Protein AF-A0A183V935-F1 (afdb_monomer)

Sequence (84 aa):
MVLQNKCNMKHLSAILYCASQNRDNRKCCSDLDLNAPQLQVGSRCLRMCDPSGIAIEKLTKEDATCLFNWNVIMYCHHSGIREM

Solvent-accessible surface area (backbone atoms only — not comparable to full-atom values): 4997 Å² total; per-residue (Å²): 132,83,67,85,81,68,86,72,59,64,62,54,32,58,49,41,38,63,49,29,69,74,39,80,25,40,65,57,35,52,79,67,50,46,44,36,71,91,71,77,53,48,62,56,43,40,47,65,28,20,29,64,87,66,62,55,72,64,73,53,76,78,52,52,66,43,55,82,46,43,68,56,50,51,52,43,20,46,81,67,62,71,85,128

Secondary structure (DSSP, 8-state):
--------SHHHHHHHHHHHTT---HHHHHHTTTT-GGGSSGGGGGGGG-HHHHT--S--HHHHGGGGGHHHHHHHHHTT----

Mean predicted aligned error: 6.36 Å

pLDDT: mean 83.26, std 13.27, range [41.09, 95.38]

Structure (mmCIF, N/CA/C/O backbone):
data_AF-A0A183V935-F1
#
_entry.id   AF-A0A183V935-F1
#
loop_
_atom_site.group_PDB
_atom_site.id
_atom_site.type_symbol
_atom_site.label_atom_id
_atom_site.label_alt_id
_atom_site.label_comp_id
_atom_site.label_asym_id
_atom_site.label_entity_id
_atom_site.label_seq_id
_atom_site.pdbx_PDB_ins_code
_atom_site.Cartn_x
_atom_site.Cartn_y
_atom_site.Cartn_z
_atom_site.occupancy
_atom_site.B_iso_or_equiv
_atom_site.auth_seq_id
_atom_site.auth_comp_id
_atom_site.auth_asym_id
_atom_site.auth_atom_id
_atom_site.pdbx_PDB_model_num
ATOM 1 N N . MET A 1 1 ? -5.587 -1.241 37.069 1.00 41.09 1 MET A N 1
ATOM 2 C CA . MET A 1 1 ? -6.279 -0.425 36.050 1.00 41.09 1 MET A CA 1
ATOM 3 C C . MET A 1 1 ? -5.594 -0.696 34.722 1.00 41.09 1 MET A C 1
ATOM 5 O O . MET A 1 1 ? -4.489 -0.217 34.517 1.00 41.09 1 MET A O 1
ATOM 9 N N . VAL A 1 2 ? -6.172 -1.545 33.870 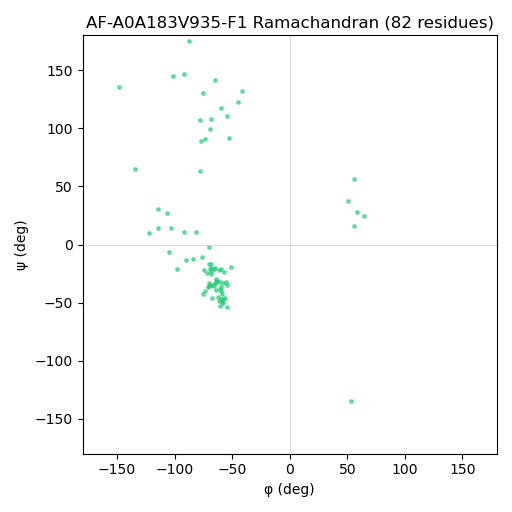1.00 52.53 2 VAL A N 1
ATOM 10 C CA . VAL A 1 2 ? -5.698 -1.656 32.484 1.00 52.53 2 VAL A CA 1
ATOM 11 C C . VAL A 1 2 ? -6.095 -0.332 31.840 1.00 52.53 2 VAL A C 1
ATOM 13 O O . VAL A 1 2 ? -7.270 -0.120 31.545 1.00 52.53 2 VAL A O 1
ATOM 16 N N . LEU A 1 3 ? -5.143 0.606 31.734 1.00 53.88 3 LEU A N 1
ATOM 17 C CA . LEU A 1 3 ? -5.240 1.723 30.789 1.00 53.88 3 LEU A CA 1
ATOM 18 C C . LEU A 1 3 ? -5.788 1.131 29.500 1.00 53.88 3 LEU A C 1
ATOM 20 O O . LEU A 1 3 ? -5.333 0.058 29.117 1.00 53.88 3 LEU A O 1
ATOM 24 N N . GLN A 1 4 ? -6.798 1.750 28.894 1.00 55.88 4 GLN A N 1
ATOM 25 C CA . GLN A 1 4 ? -7.382 1.251 27.655 1.00 55.88 4 GLN A CA 1
ATOM 26 C C . GLN A 1 4 ? -6.277 1.037 26.611 1.00 55.88 4 GLN A C 1
ATOM 28 O O . GLN A 1 4 ? -5.935 1.955 25.871 1.00 55.88 4 GLN A O 1
ATOM 33 N N . ASN A 1 5 ? -5.714 -0.172 26.560 1.00 58.00 5 ASN A N 1
ATOM 34 C CA . ASN A 1 5 ? -4.640 -0.570 25.665 1.00 58.00 5 ASN A CA 1
ATOM 35 C C . ASN A 1 5 ? -5.278 -0.823 24.302 1.00 58.00 5 ASN A C 1
ATOM 37 O O . ASN A 1 5 ? -5.330 -1.942 23.803 1.00 58.00 5 ASN A O 1
ATOM 41 N N . LYS A 1 6 ? -5.851 0.228 23.715 1.00 60.44 6 LYS A N 1
ATOM 42 C CA . LYS A 1 6 ? -6.237 0.219 22.315 1.00 60.44 6 LYS A CA 1
ATOM 43 C C . LYS A 1 6 ? -4.929 0.199 21.536 1.00 60.44 6 LYS A C 1
ATOM 45 O O . LYS A 1 6 ? -4.211 1.198 21.526 1.00 60.44 6 LYS A O 1
ATOM 50 N N . CYS A 1 7 ? -4.610 -0.935 20.914 1.00 65.25 7 CYS A N 1
ATOM 51 C CA . CYS A 1 7 ? -3.547 -1.007 19.918 1.00 65.25 7 CYS A CA 1
ATOM 52 C C . CYS A 1 7 ? -3.845 0.053 18.854 1.00 65.25 7 CYS A C 1
ATOM 54 O O . CYS A 1 7 ? -4.848 -0.029 18.145 1.00 65.25 7 CYS A O 1
ATOM 56 N N . ASN A 1 8 ? -3.029 1.105 18.810 1.00 70.25 8 ASN A N 1
ATOM 57 C CA . ASN A 1 8 ? -3.187 2.162 17.827 1.00 70.25 8 ASN A CA 1
ATOM 58 C C . ASN A 1 8 ? -2.329 1.833 16.598 1.00 70.25 8 ASN A C 1
ATOM 60 O O . ASN A 1 8 ? -1.248 1.262 16.710 1.00 70.25 8 ASN A O 1
ATOM 64 N N . MET A 1 9 ? -2.810 2.229 15.423 1.00 76.38 9 MET A N 1
ATOM 65 C CA . MET A 1 9 ? -2.124 2.013 14.144 1.00 76.38 9 MET A CA 1
ATOM 66 C C . MET A 1 9 ? -1.225 3.202 13.757 1.00 76.38 9 MET A C 1
ATOM 68 O O . MET A 1 9 ? -0.767 3.290 12.622 1.00 76.38 9 MET A O 1
ATOM 72 N 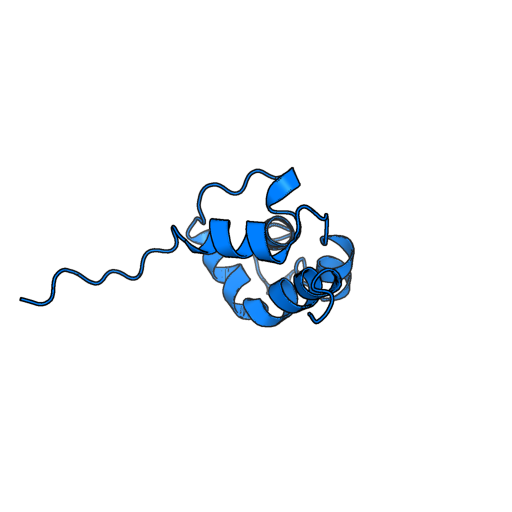N . LYS A 1 10 ? -0.983 4.150 14.677 1.00 76.06 10 LYS A N 1
ATOM 73 C CA . LYS A 1 10 ? -0.245 5.399 14.410 1.00 76.06 10 LYS A CA 1
ATOM 74 C C . LYS A 1 10 ? 1.208 5.129 14.022 1.00 76.06 10 LYS A C 1
ATOM 76 O O . LYS A 1 10 ? 1.772 5.879 13.242 1.00 76.06 10 LYS A O 1
ATOM 81 N N . HIS A 1 11 ? 1.808 4.075 14.567 1.00 83.25 11 HIS A N 1
ATOM 82 C CA . HIS A 1 11 ? 3.207 3.737 14.299 1.00 83.25 11 HIS A CA 1
ATOM 83 C C . HIS A 1 11 ?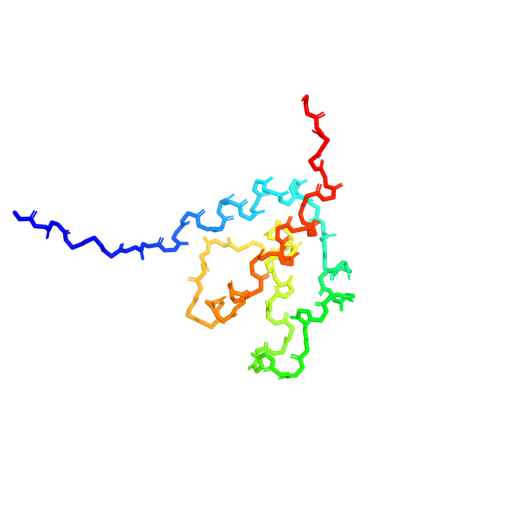 3.403 2.931 13.011 1.00 83.25 11 HIS A C 1
ATOM 85 O O . HIS A 1 11 ? 4.530 2.801 12.544 1.00 83.25 11 HIS A O 1
ATOM 91 N N . LEU A 1 12 ? 2.327 2.411 12.415 1.00 86.62 12 LEU A N 1
ATOM 92 C CA . LEU A 1 12 ? 2.438 1.551 11.242 1.00 86.62 12 LEU A CA 1
ATOM 93 C C . LEU A 1 12 ? 2.884 2.326 9.996 1.00 86.62 12 LEU A C 1
ATOM 95 O O . LEU A 1 12 ? 3.671 1.807 9.212 1.00 86.62 12 LEU A O 1
ATOM 99 N N . SER A 1 13 ? 2.445 3.582 9.846 1.00 85.75 13 SER A N 1
ATOM 100 C CA . SER A 1 13 ? 2.934 4.465 8.781 1.00 85.75 13 SER A CA 1
ATOM 101 C C . SER A 1 13 ? 4.442 4.674 8.890 1.00 85.75 13 SER A C 1
ATOM 103 O O . SER A 1 13 ? 5.150 4.479 7.910 1.00 85.75 13 SER A O 1
ATOM 105 N N . ALA A 1 14 ? 4.955 4.974 10.087 1.00 87.81 14 ALA A N 1
ATOM 106 C CA . ALA A 1 14 ? 6.392 5.128 10.315 1.00 87.81 14 ALA A CA 1
ATOM 107 C C . ALA A 1 14 ? 7.188 3.853 9.973 1.00 87.81 14 ALA A C 1
ATOM 109 O O . ALA A 1 14 ? 8.248 3.945 9.359 1.00 87.81 14 ALA A O 1
ATOM 110 N N . ILE A 1 15 ? 6.665 2.667 10.312 1.00 88.06 15 ILE A N 1
ATOM 111 C CA . ILE A 1 15 ? 7.290 1.386 9.942 1.00 88.06 15 ILE A CA 1
ATOM 112 C C . ILE A 1 15 ? 7.363 1.236 8.418 1.00 88.06 15 ILE A C 1
ATOM 114 O O . ILE A 1 15 ? 8.435 0.933 7.900 1.00 88.06 15 ILE A O 1
ATOM 118 N N . LEU A 1 16 ? 6.258 1.485 7.706 1.00 89.38 16 LEU A N 1
ATOM 119 C CA . LEU A 1 16 ? 6.209 1.427 6.239 1.00 89.38 16 LEU A CA 1
ATOM 120 C C . LEU A 1 16 ? 7.216 2.393 5.605 1.00 89.38 16 LEU A C 1
ATOM 122 O O . LEU A 1 16 ? 7.988 1.999 4.734 1.00 89.38 16 LEU A O 1
ATOM 126 N N . TYR A 1 17 ? 7.258 3.638 6.084 1.00 88.38 17 TYR A N 1
ATOM 127 C CA . TYR A 1 17 ? 8.225 4.641 5.639 1.00 88.38 17 TYR A CA 1
ATOM 128 C C . TYR A 1 17 ? 9.665 4.145 5.765 1.00 88.38 17 TYR A C 1
ATOM 130 O O . TYR A 1 17 ? 10.394 4.123 4.772 1.00 88.38 17 TYR A O 1
ATOM 138 N N . CYS A 1 18 ? 10.059 3.692 6.957 1.00 87.00 18 CYS A N 1
ATOM 139 C CA . CYS A 1 18 ? 11.409 3.194 7.204 1.00 87.00 18 CYS A CA 1
ATOM 140 C C . CYS A 1 18 ? 11.734 1.960 6.353 1.00 87.00 18 CYS A C 1
ATOM 142 O O . CYS A 1 18 ? 12.799 1.901 5.742 1.00 87.00 18 CYS A O 1
ATOM 144 N N . ALA A 1 19 ? 10.814 0.996 6.280 1.00 89.44 19 ALA A N 1
ATOM 145 C CA . ALA A 1 19 ? 11.010 -0.236 5.525 1.00 89.44 19 ALA A CA 1
ATOM 146 C C . ALA A 1 19 ? 11.149 0.030 4.019 1.00 89.44 19 ALA A C 1
ATOM 148 O O . ALA A 1 19 ? 11.996 -0.576 3.370 1.00 89.44 19 ALA A O 1
ATOM 149 N N . SER A 1 20 ? 10.364 0.964 3.471 1.00 89.50 20 SER A N 1
ATOM 150 C CA . SER A 1 20 ? 10.381 1.301 2.042 1.00 89.50 20 SER A CA 1
ATOM 151 C C . SER A 1 20 ? 11.690 1.928 1.562 1.00 89.50 20 SER A C 1
ATOM 153 O O . SER A 1 20 ? 11.947 1.943 0.359 1.00 89.50 20 SER A O 1
ATOM 155 N N . GLN A 1 21 ? 12.488 2.492 2.478 1.00 87.81 21 GLN A N 1
ATOM 156 C CA . GLN A 1 21 ? 13.685 3.281 2.172 1.00 87.81 21 GLN A CA 1
ATOM 157 C C . GLN A 1 21 ? 13.440 4.389 1.137 1.00 87.81 21 GLN A C 1
ATOM 159 O O . GLN A 1 21 ? 14.292 4.657 0.289 1.00 87.81 21 GLN A O 1
ATOM 164 N N . ASN A 1 22 ? 12.265 5.024 1.196 1.00 87.12 22 ASN A N 1
ATOM 165 C CA . ASN A 1 22 ? 11.824 6.047 0.245 1.00 87.12 22 ASN A CA 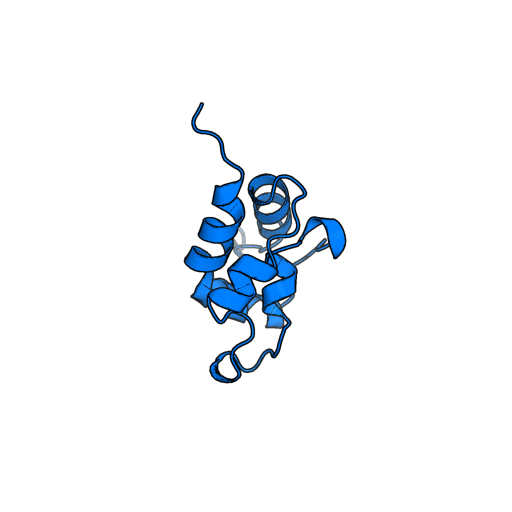1
ATOM 166 C C . ASN A 1 22 ? 11.780 5.575 -1.218 1.00 87.12 22 ASN A C 1
ATOM 168 O O . ASN A 1 22 ? 11.957 6.380 -2.132 1.00 87.12 22 ASN A O 1
ATOM 172 N N . ARG A 1 23 ? 11.561 4.277 -1.450 1.00 89.00 23 ARG A N 1
ATOM 173 C CA . ARG A 1 23 ? 11.410 3.704 -2.791 1.00 89.00 23 ARG A CA 1
ATOM 174 C C . ARG A 1 23 ? 9.947 3.448 -3.123 1.00 89.00 23 ARG A C 1
ATOM 176 O O . ARG A 1 23 ? 9.176 3.009 -2.271 1.00 89.00 23 ARG A O 1
ATOM 183 N N . ASP A 1 24 ? 9.614 3.632 -4.397 1.00 92.19 24 ASP A N 1
ATOM 184 C CA . ASP A 1 24 ? 8.346 3.182 -4.965 1.00 92.19 24 ASP A CA 1
ATOM 185 C C . ASP A 1 24 ? 8.407 1.669 -5.225 1.00 92.19 24 ASP A C 1
ATOM 187 O O . ASP A 1 24 ? 9.074 1.208 -6.154 1.00 92.19 24 ASP A O 1
ATOM 191 N N . ASN A 1 25 ? 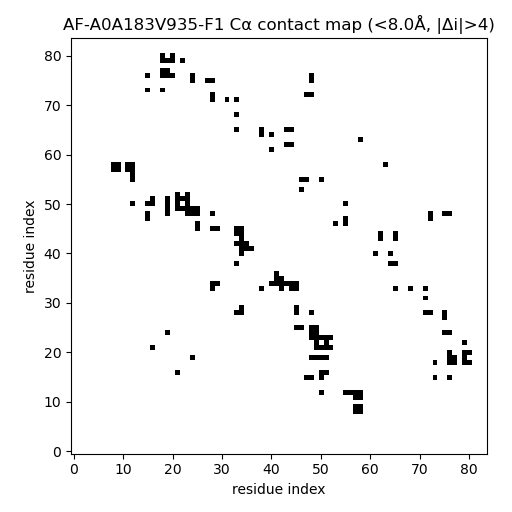7.707 0.888 -4.399 1.00 92.88 25 ASN A N 1
ATOM 192 C CA . ASN A 1 25 ? 7.634 -0.570 -4.525 1.00 92.88 25 ASN A CA 1
ATOM 193 C C . ASN A 1 25 ? 6.305 -1.042 -5.140 1.00 92.88 25 ASN A C 1
ATOM 195 O O . ASN A 1 25 ? 5.982 -2.232 -5.080 1.00 92.88 25 ASN A O 1
ATOM 199 N N . ARG A 1 26 ? 5.508 -0.144 -5.741 1.00 94.12 26 ARG A N 1
ATOM 200 C CA . ARG A 1 26 ? 4.171 -0.479 -6.265 1.00 94.12 26 ARG A CA 1
ATOM 201 C C . ARG A 1 26 ? 4.202 -1.540 -7.353 1.00 94.12 26 ARG A C 1
ATOM 203 O O . ARG A 1 26 ? 3.272 -2.335 -7.415 1.00 94.12 26 ARG A O 1
ATOM 210 N N . LYS A 1 27 ? 5.260 -1.587 -8.170 1.00 94.12 27 LYS A N 1
ATOM 211 C CA . LYS A 1 27 ? 5.424 -2.630 -9.194 1.00 94.12 27 LYS A CA 1
ATOM 212 C C . LYS A 1 27 ? 5.483 -4.024 -8.562 1.00 94.12 27 LYS A C 1
ATOM 214 O O . LYS A 1 27 ? 4.655 -4.855 -8.899 1.00 94.12 27 LYS A O 1
ATOM 219 N N . CYS A 1 28 ? 6.363 -4.229 -7.577 1.00 94.50 28 CYS A N 1
ATOM 220 C CA . CYS A 1 28 ? 6.453 -5.491 -6.830 1.00 94.50 28 CYS A CA 1
ATOM 221 C C . CYS A 1 28 ? 5.110 -5.872 -6.192 1.00 94.50 28 CYS A C 1
ATOM 223 O O . CYS A 1 28 ? 4.650 -6.999 -6.324 1.00 94.50 28 CYS A O 1
ATOM 225 N N . CYS A 1 29 ? 4.440 -4.913 -5.552 1.00 95.06 29 CYS A N 1
ATOM 226 C CA . CYS A 1 29 ? 3.153 -5.174 -4.916 1.00 95.06 29 CYS A CA 1
ATOM 227 C C . CYS A 1 29 ? 2.027 -5.494 -5.905 1.00 95.06 29 CYS A C 1
ATOM 229 O O . CYS A 1 29 ? 1.155 -6.296 -5.585 1.00 95.06 29 CYS A O 1
ATOM 231 N N . SER A 1 30 ? 2.024 -4.869 -7.085 1.00 95.25 30 SER A N 1
ATOM 232 C CA . SER A 1 30 ? 1.064 -5.185 -8.144 1.00 95.25 30 SER A CA 1
ATOM 233 C C . SER A 1 30 ? 1.345 -6.546 -8.772 1.00 95.25 30 SER A C 1
ATOM 235 O O . SER A 1 30 ? 0.396 -7.242 -9.105 1.00 95.25 30 SER A O 1
ATOM 237 N N . ASP A 1 31 ? 2.616 -6.929 -8.919 1.00 95.38 31 ASP A N 1
ATOM 238 C CA . ASP A 1 31 ? 3.014 -8.245 -9.434 1.00 95.38 31 ASP A CA 1
ATOM 239 C C . ASP A 1 31 ? 2.662 -9.376 -8.439 1.00 95.38 31 ASP A C 1
ATOM 241 O O . ASP A 1 31 ? 2.541 -10.534 -8.830 1.00 95.38 31 ASP A O 1
ATOM 245 N N . LEU A 1 32 ? 2.463 -9.035 -7.158 1.00 94.88 32 LEU A N 1
ATOM 246 C CA . LEU A 1 32 ? 2.024 -9.926 -6.076 1.00 94.88 32 LEU A CA 1
ATOM 247 C C . LEU A 1 32 ? 0.559 -9.687 -5.660 1.00 94.88 32 LEU A C 1
ATOM 249 O O . LEU A 1 32 ? 0.184 -9.944 -4.515 1.00 94.88 32 LEU A O 1
ATOM 253 N N . ASP A 1 33 ? -0.267 -9.186 -6.582 1.00 94.44 33 ASP A N 1
ATOM 254 C CA . ASP A 1 33 ? -1.729 -9.124 -6.459 1.00 94.44 33 ASP A CA 1
ATOM 255 C C . ASP A 1 33 ? -2.291 -8.229 -5.327 1.00 94.44 33 ASP A C 1
ATOM 257 O O . ASP A 1 33 ? -3.450 -8.372 -4.925 1.00 94.44 33 ASP A O 1
ATOM 261 N N . LEU A 1 34 ? -1.557 -7.210 -4.850 1.00 94.19 34 LEU A N 1
ATOM 262 C CA . LEU A 1 34 ? -2.103 -6.241 -3.872 1.00 94.19 34 LEU A CA 1
ATOM 263 C C . LEU A 1 34 ? -3.169 -5.285 -4.424 1.00 94.19 34 LEU A C 1
ATOM 265 O O . LEU A 1 34 ? -3.714 -4.465 -3.685 1.00 94.19 34 LEU A O 1
ATOM 269 N N . ASN A 1 35 ? -3.489 -5.362 -5.707 1.00 94.12 35 ASN A N 1
ATOM 270 C CA . ASN A 1 35 ? -4.620 -4.676 -6.330 1.00 94.12 35 ASN A CA 1
ATOM 271 C C . ASN A 1 35 ? -5.683 -5.657 -6.846 1.00 94.12 35 ASN A C 1
ATOM 273 O O . ASN A 1 35 ? -6.560 -5.254 -7.615 1.00 94.12 35 ASN A O 1
ATOM 277 N N . ALA A 1 36 ? -5.623 -6.929 -6.437 1.00 92.62 36 ALA A N 1
ATOM 278 C CA . ALA A 1 36 ? -6.556 -7.936 -6.908 1.00 92.62 36 ALA A CA 1
ATOM 279 C C . ALA A 1 36 ? -8.002 -7.639 -6.455 1.00 92.62 36 ALA A C 1
ATOM 281 O O . ALA A 1 36 ? -8.227 -7.251 -5.301 1.00 92.62 36 ALA A O 1
ATOM 282 N N . PRO A 1 37 ? -9.013 -7.881 -7.314 1.00 89.81 37 PRO A N 1
ATOM 283 C CA . PRO A 1 37 ? -10.419 -7.605 -7.001 1.00 89.81 37 PRO A CA 1
ATOM 284 C C . PRO A 1 37 ? -10.928 -8.285 -5.721 1.00 89.81 37 PRO A C 1
ATOM 286 O O . PRO A 1 37 ? -11.747 -7.709 -5.005 1.00 89.81 37 PRO A O 1
ATOM 289 N N . GLN A 1 38 ? -10.405 -9.473 -5.393 1.00 87.75 38 GLN A N 1
ATOM 290 C CA . GLN A 1 38 ? -10.726 -10.212 -4.164 1.00 87.75 38 GLN A CA 1
ATOM 291 C C . GLN A 1 38 ? -10.454 -9.437 -2.864 1.00 87.75 38 GLN A C 1
ATOM 293 O O . GLN A 1 38 ? -11.095 -9.720 -1.855 1.00 87.75 38 GLN A O 1
ATOM 298 N N . LEU A 1 39 ? -9.558 -8.444 -2.869 1.00 83.88 39 LEU A N 1
ATOM 299 C CA . LEU A 1 39 ? -9.288 -7.617 -1.688 1.00 83.88 39 LEU A CA 1
ATOM 300 C C . LEU A 1 39 ? -10.387 -6.576 -1.419 1.00 83.88 39 LEU A C 1
ATOM 302 O O . LEU A 1 39 ? -10.371 -5.947 -0.367 1.00 83.88 39 LEU A O 1
ATOM 306 N N . GLN A 1 40 ? -11.322 -6.367 -2.357 1.00 86.69 40 GLN A N 1
ATOM 307 C CA . GLN A 1 40 ? -12.460 -5.436 -2.250 1.00 86.69 40 GLN A CA 1
ATOM 308 C C . GLN A 1 40 ? -12.089 -3.973 -1.934 1.00 86.69 40 GLN A C 1
ATOM 310 O O . GLN A 1 40 ? -12.944 -3.165 -1.581 1.00 86.69 40 GLN A O 1
ATOM 315 N N . VAL A 1 41 ? -10.816 -3.607 -2.103 1.00 86.81 41 VAL A N 1
ATOM 316 C CA . VAL A 1 41 ? -10.284 -2.256 -1.852 1.00 86.81 41 VAL A CA 1
ATOM 317 C C . VAL A 1 41 ? -9.614 -1.643 -3.089 1.00 86.81 41 VAL A C 1
ATOM 319 O O . VAL A 1 41 ? -8.972 -0.596 -2.998 1.00 86.81 41 VAL A O 1
ATOM 322 N N . GLY A 1 42 ? -9.763 -2.278 -4.259 1.00 87.69 42 GLY A N 1
ATOM 323 C CA . GLY A 1 42 ? -9.126 -1.857 -5.510 1.00 87.69 42 GLY A CA 1
ATOM 324 C C . GLY A 1 42 ? -7.611 -1.702 -5.350 1.00 87.69 42 GLY A C 1
ATOM 325 O O . GLY A 1 42 ? -6.958 -2.513 -4.702 1.00 87.69 42 GLY A O 1
ATOM 326 N N . SER A 1 43 ? -7.052 -0.609 -5.870 1.00 91.88 43 SER A N 1
ATOM 327 C CA . SER A 1 43 ? -5.614 -0.310 -5.771 1.00 91.88 43 SER A CA 1
ATOM 328 C C . SER A 1 43 ? -5.188 0.323 -4.438 1.00 91.88 43 SER A C 1
ATOM 330 O O . SER A 1 43 ? -4.069 0.826 -4.331 1.00 91.88 43 SER A O 1
ATOM 332 N N . ARG A 1 44 ? -6.052 0.353 -3.411 1.00 91.81 44 ARG A N 1
ATOM 333 C CA . ARG A 1 44 ? -5.765 1.055 -2.147 1.00 91.81 44 ARG A CA 1
ATOM 334 C C . ARG A 1 44 ? -4.534 0.502 -1.433 1.00 91.81 44 ARG A C 1
ATOM 336 O O . ARG A 1 44 ? -3.749 1.292 -0.914 1.00 91.81 44 ARG A O 1
ATOM 343 N N . CYS A 1 45 ? -4.318 -0.814 -1.457 1.00 93.06 45 CYS A N 1
ATOM 344 C CA . CYS A 1 45 ? -3.165 -1.421 -0.787 1.00 93.06 45 CYS A CA 1
ATOM 345 C C . CYS A 1 45 ? -1.828 -1.070 -1.440 1.00 93.06 45 CYS A C 1
ATOM 347 O O . CYS A 1 45 ? -0.818 -1.025 -0.742 1.00 93.06 45 CYS A O 1
ATOM 349 N N . LEU A 1 46 ? -1.815 -0.695 -2.727 1.00 94.06 46 LEU A N 1
ATOM 350 C CA . LEU A 1 46 ? -0.602 -0.196 -3.384 1.00 94.06 46 LEU A CA 1
ATOM 351 C C . LEU A 1 46 ? -0.073 1.082 -2.730 1.00 94.06 46 LEU A C 1
ATOM 353 O O . LEU A 1 46 ? 1.119 1.361 -2.826 1.00 94.06 46 LEU A O 1
ATOM 357 N N . ARG A 1 47 ? -0.918 1.838 -2.013 1.00 92.25 47 ARG A N 1
ATOM 358 C CA . ARG A 1 47 ? -0.459 3.009 -1.261 1.00 92.25 47 ARG A CA 1
ATOM 359 C C . ARG A 1 47 ? 0.588 2.635 -0.211 1.00 92.25 47 ARG A C 1
ATOM 361 O O . ARG A 1 47 ? 1.536 3.386 -0.019 1.00 92.25 47 ARG A O 1
ATOM 368 N N . MET A 1 48 ? 0.446 1.475 0.435 1.00 92.69 48 MET A 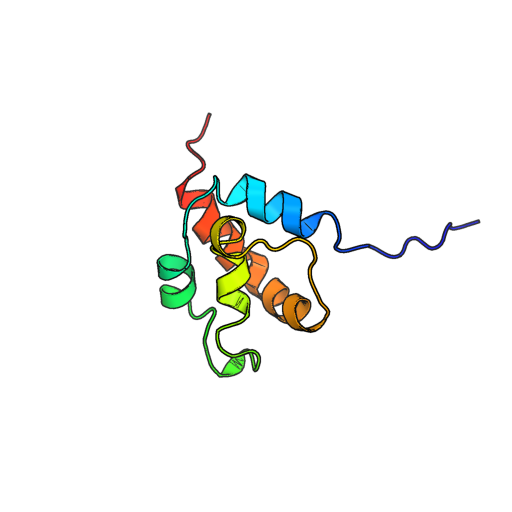N 1
ATOM 369 C CA . MET A 1 48 ? 1.405 1.010 1.444 1.00 92.69 48 MET A CA 1
ATOM 370 C C . MET A 1 48 ? 2.769 0.656 0.848 1.00 92.69 48 MET A C 1
ATOM 372 O O . MET A 1 48 ? 3.738 0.590 1.587 1.00 92.69 48 MET A O 1
ATOM 376 N N . CYS A 1 49 ? 2.857 0.469 -0.470 1.00 93.12 49 CYS A N 1
ATOM 377 C CA . CYS A 1 49 ? 4.093 0.110 -1.163 1.00 93.12 49 CYS A CA 1
ATOM 378 C C . CYS A 1 49 ? 4.911 1.321 -1.629 1.00 93.12 49 CYS A C 1
ATOM 380 O O . CYS A 1 49 ? 6.084 1.171 -1.969 1.00 93.12 49 CYS A O 1
ATOM 382 N N . ASP A 1 50 ? 4.310 2.510 -1.608 1.00 92.44 50 ASP A N 1
ATOM 383 C CA . ASP A 1 50 ? 4.967 3.799 -1.834 1.00 92.44 50 ASP A CA 1
ATOM 384 C C . ASP A 1 50 ? 4.505 4.813 -0.766 1.00 92.44 50 ASP A C 1
ATOM 386 O O . ASP A 1 50 ? 3.795 5.782 -1.061 1.00 92.44 50 ASP A O 1
ATOM 390 N N . PRO A 1 51 ? 4.842 4.573 0.519 1.00 89.69 51 PRO A N 1
ATOM 391 C CA . PRO A 1 51 ? 4.398 5.438 1.608 1.00 89.69 51 PRO A CA 1
ATOM 392 C C . PRO A 1 51 ? 4.982 6.853 1.480 1.00 89.69 51 PRO A C 1
ATOM 394 O O . PRO A 1 51 ? 4.312 7.813 1.863 1.00 89.69 51 PRO A O 1
ATOM 397 N N . SER A 1 52 ? 6.178 6.990 0.892 1.00 83.56 52 SER A N 1
ATOM 398 C CA . SER A 1 52 ? 6.859 8.272 0.692 1.00 83.56 52 SER A CA 1
ATOM 399 C C . SER A 1 52 ? 6.261 9.111 -0.430 1.00 83.56 52 SER A C 1
ATOM 401 O O . SER A 1 52 ? 6.057 10.306 -0.220 1.00 83.56 52 SER A O 1
ATOM 403 N N . GLY A 1 53 ? 5.919 8.518 -1.577 1.00 82.19 53 GLY A N 1
ATOM 404 C CA . GLY A 1 53 ? 5.280 9.236 -2.682 1.00 82.19 53 GLY A CA 1
ATOM 405 C C . GLY A 1 53 ? 3.826 9.628 -2.405 1.00 82.19 53 GLY A C 1
ATOM 406 O O . GLY A 1 53 ? 3.333 10.601 -2.972 1.00 82.19 53 GLY A O 1
ATOM 407 N N . ILE A 1 54 ? 3.136 8.905 -1.514 1.00 80.19 54 ILE A N 1
ATOM 408 C CA . ILE A 1 54 ? 1.695 9.085 -1.248 1.0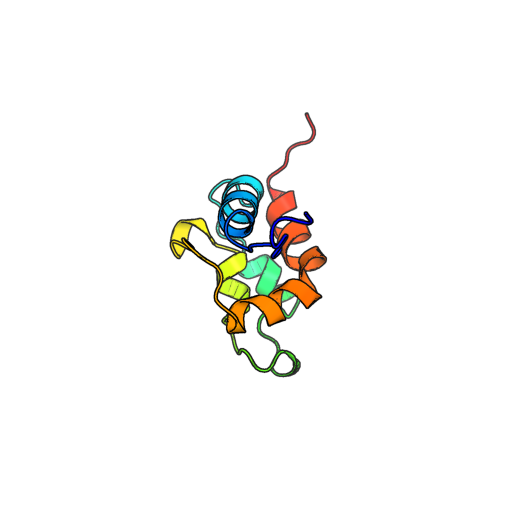0 80.19 54 ILE A CA 1
ATOM 409 C C . ILE A 1 54 ? 1.413 9.809 0.079 1.00 80.19 54 ILE A C 1
ATOM 411 O O . ILE A 1 54 ? 0.265 10.162 0.354 1.00 80.19 54 ILE A O 1
ATOM 415 N N . ALA A 1 55 ? 2.438 10.064 0.891 1.00 75.38 55 ALA A N 1
ATOM 416 C CA . ALA A 1 55 ? 2.312 10.734 2.182 1.00 75.38 55 ALA A CA 1
ATOM 417 C C . ALA A 1 55 ? 1.317 10.043 3.140 1.00 75.38 55 ALA A C 1
ATOM 419 O O . ALA A 1 55 ? 0.339 10.638 3.598 1.00 75.38 55 ALA A O 1
ATOM 420 N N . ILE A 1 56 ? 1.519 8.751 3.436 1.00 79.88 56 ILE A N 1
ATOM 421 C CA . ILE A 1 56 ? 0.648 8.044 4.394 1.00 79.88 56 ILE A CA 1
ATOM 422 C C . ILE A 1 56 ? 0.957 8.509 5.820 1.00 79.88 56 ILE A C 1
ATOM 424 O O . ILE A 1 56 ? 1.766 7.913 6.522 1.00 79.88 56 ILE A O 1
ATOM 428 N N . GLU A 1 57 ? 0.261 9.538 6.292 1.00 72.50 57 GLU A N 1
ATOM 429 C CA . GLU A 1 57 ? 0.408 10.005 7.677 1.00 72.50 57 GLU A CA 1
ATOM 430 C C . GLU A 1 57 ? -0.251 9.051 8.681 1.00 72.50 57 GLU A C 1
ATOM 432 O O . GLU A 1 57 ? 0.291 8.770 9.755 1.00 72.50 57 GLU A O 1
ATOM 437 N N . LYS A 1 58 ? -1.427 8.517 8.329 1.00 79.81 58 LYS A N 1
ATOM 438 C CA . LYS A 1 58 ? -2.223 7.655 9.204 1.00 79.81 58 LYS A CA 1
ATOM 439 C C . LYS A 1 58 ? -3.007 6.620 8.411 1.00 79.81 58 LYS A C 1
ATOM 441 O O . LYS A 1 58 ? -3.673 6.953 7.436 1.00 79.81 58 LYS A O 1
ATOM 446 N N . LEU A 1 59 ? -2.991 5.384 8.903 1.00 83.69 59 LEU A N 1
ATOM 447 C CA . LEU A 1 59 ? -3.845 4.323 8.384 1.00 83.69 59 LEU A CA 1
ATOM 448 C C . LEU A 1 59 ? -5.293 4.495 8.850 1.00 83.69 59 LEU A C 1
ATOM 450 O O . LEU A 1 59 ? -5.581 4.692 10.036 1.00 83.69 59 LEU A O 1
ATOM 454 N N . THR A 1 60 ? -6.194 4.416 7.884 1.00 83.88 60 THR A N 1
ATOM 455 C CA . THR A 1 60 ? -7.650 4.388 8.044 1.00 83.88 60 THR A CA 1
ATOM 456 C C . THR A 1 60 ? -8.148 2.954 8.248 1.00 83.88 60 THR A C 1
ATOM 458 O O . THR A 1 60 ? -7.376 1.997 8.186 1.00 83.88 60 THR A O 1
ATOM 461 N N . LYS A 1 61 ? -9.448 2.777 8.509 1.00 80.75 61 LYS A N 1
ATOM 462 C CA . LYS A 1 61 ? -10.027 1.435 8.681 1.00 80.75 61 LYS A CA 1
ATOM 463 C C . LYS A 1 61 ? -9.979 0.622 7.392 1.00 80.75 61 LYS A C 1
ATOM 465 O O . LYS A 1 61 ? -9.737 -0.574 7.445 1.00 80.75 61 LYS A O 1
ATOM 470 N N . GLU A 1 62 ? -10.164 1.266 6.249 1.00 82.50 62 GLU A N 1
ATOM 471 C CA . GLU A 1 62 ? -10.120 0.609 4.943 1.00 82.50 62 GLU A CA 1
ATOM 472 C C . GLU A 1 62 ? -8.698 0.143 4.595 1.00 82.50 62 GLU A C 1
ATOM 474 O O . GLU A 1 62 ? -8.525 -0.818 3.853 1.00 82.50 62 GLU A O 1
ATOM 479 N N . ASP A 1 63 ? -7.676 0.790 5.166 1.00 85.62 63 ASP A N 1
ATOM 480 C CA . ASP A 1 63 ? -6.286 0.360 5.018 1.00 85.62 63 ASP A CA 1
ATOM 481 C C . ASP A 1 63 ? -5.985 -0.890 5.861 1.00 85.62 63 ASP A C 1
ATOM 483 O O . ASP A 1 63 ? -5.054 -1.630 5.556 1.00 85.62 63 ASP A O 1
ATOM 487 N N . ALA A 1 64 ? -6.777 -1.170 6.903 1.00 86.75 64 ALA A N 1
ATOM 488 C CA . ALA A 1 64 ? -6.570 -2.343 7.750 1.00 86.75 64 ALA A CA 1
ATOM 489 C C . ALA A 1 64 ? -6.734 -3.659 6.971 1.00 86.75 64 ALA A C 1
ATOM 491 O O . ALA A 1 64 ? -6.012 -4.612 7.248 1.00 86.75 64 ALA A O 1
ATOM 492 N N . THR A 1 65 ? -7.601 -3.698 5.951 1.00 88.88 65 THR A N 1
ATOM 493 C CA . THR A 1 65 ? -7.741 -4.854 5.045 1.00 88.88 65 THR A CA 1
ATOM 494 C C . THR A 1 65 ? -6.422 -5.194 4.345 1.00 88.88 65 THR A C 1
ATOM 496 O O . THR A 1 65 ? -6.111 -6.359 4.120 1.00 88.88 65 THR A O 1
ATOM 499 N N . CYS A 1 66 ? -5.587 -4.199 4.050 1.00 91.56 66 CYS A N 1
ATOM 500 C CA . CYS A 1 66 ? -4.299 -4.434 3.401 1.00 91.56 66 CYS A CA 1
ATOM 501 C C . CYS A 1 66 ? -3.299 -5.159 4.310 1.00 91.56 66 CYS A C 1
ATOM 503 O O . CYS A 1 66 ? -2.389 -5.820 3.814 1.00 91.56 66 CYS A O 1
ATOM 505 N N . LEU A 1 67 ? -3.493 -5.108 5.634 1.00 90.19 67 LEU A N 1
ATOM 506 C CA . LEU A 1 67 ? -2.625 -5.795 6.590 1.00 90.19 67 LEU A CA 1
ATOM 507 C C . LEU A 1 67 ? -2.766 -7.317 6.561 1.00 90.19 67 LEU A C 1
ATOM 509 O O . LEU A 1 67 ? -1.850 -8.000 7.012 1.00 90.19 67 LEU A O 1
ATOM 513 N N . PHE A 1 68 ? -3.835 -7.865 5.972 1.00 90.75 68 PHE A N 1
ATOM 514 C CA . PHE A 1 68 ? -3.906 -9.304 5.689 1.00 90.75 68 PHE A CA 1
ATOM 515 C C . PHE A 1 68 ? -2.778 -9.774 4.757 1.00 90.75 68 PHE A C 1
ATOM 517 O O . PHE A 1 68 ? -2.423 -10.946 4.788 1.00 90.75 68 PHE A O 1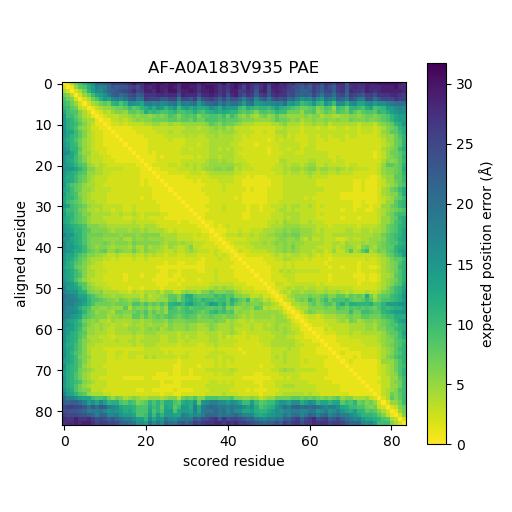
ATOM 524 N N . ASN A 1 69 ? -2.177 -8.857 3.990 1.00 93.19 69 ASN A N 1
ATOM 525 C CA . ASN A 1 69 ? -1.045 -9.119 3.103 1.00 93.19 69 ASN A CA 1
ATOM 526 C C . ASN A 1 69 ? 0.225 -8.377 3.557 1.00 93.19 69 ASN A C 1
ATOM 528 O O . ASN A 1 69 ? 1.064 -7.987 2.742 1.00 93.19 69 ASN A O 1
ATOM 532 N N . TRP A 1 70 ? 0.378 -8.154 4.868 1.00 92.38 70 TRP A N 1
ATOM 533 C CA . TRP A 1 70 ? 1.543 -7.472 5.444 1.00 92.38 70 TRP A CA 1
ATOM 534 C C . TRP A 1 70 ? 2.877 -8.110 5.030 1.00 92.38 70 TRP A C 1
ATOM 536 O O . TRP A 1 70 ? 3.854 -7.406 4.789 1.00 92.38 70 TRP A O 1
ATOM 546 N N . ASN A 1 71 ? 2.910 -9.436 4.882 1.00 92.50 71 ASN A N 1
ATOM 547 C CA . ASN A 1 71 ? 4.068 -10.174 4.380 1.00 92.50 71 ASN A CA 1
ATOM 548 C C . ASN A 1 71 ? 4.491 -9.717 2.973 1.00 92.50 71 ASN A C 1
ATOM 550 O O . ASN A 1 71 ? 5.682 -9.542 2.741 1.00 92.50 71 ASN A O 1
ATOM 554 N N . VAL A 1 72 ? 3.540 -9.488 2.061 1.00 93.56 72 VAL A N 1
ATOM 555 C CA . VAL A 1 72 ? 3.809 -9.024 0.689 1.00 93.56 72 VAL A CA 1
ATOM 556 C C . VAL A 1 72 ? 4.362 -7.603 0.706 1.00 93.56 72 VAL A C 1
ATOM 558 O O . VAL A 1 72 ? 5.376 -7.324 0.070 1.00 93.56 72 VAL A O 1
ATOM 561 N N . ILE A 1 73 ? 3.737 -6.718 1.490 1.00 93.94 73 ILE A N 1
ATOM 562 C CA . ILE A 1 73 ? 4.174 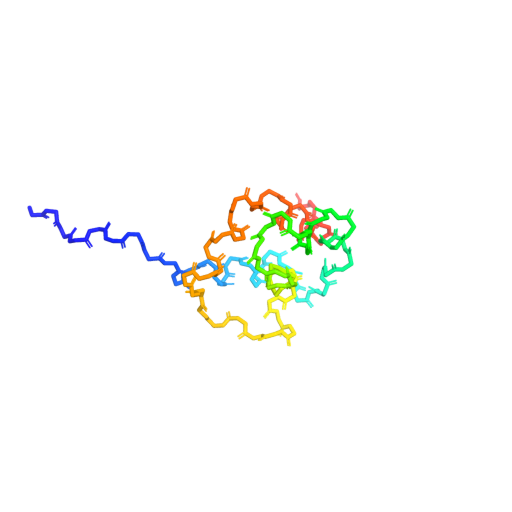-5.323 1.637 1.00 93.94 73 ILE A CA 1
ATOM 563 C C . ILE A 1 73 ? 5.619 -5.276 2.146 1.00 93.94 73 ILE A C 1
ATOM 565 O O . ILE A 1 73 ? 6.480 -4.634 1.543 1.00 93.94 73 ILE A O 1
ATOM 569 N N . MET A 1 74 ? 5.908 -6.010 3.222 1.00 92.25 74 MET A N 1
ATOM 570 C CA . MET A 1 74 ? 7.242 -6.039 3.818 1.00 92.25 74 MET A CA 1
ATOM 571 C C . MET A 1 74 ? 8.270 -6.745 2.936 1.00 92.25 74 MET A C 1
ATOM 573 O O . MET A 1 74 ? 9.410 -6.294 2.892 1.00 92.25 74 MET A O 1
ATOM 577 N N . TYR A 1 75 ? 7.888 -7.792 2.199 1.00 92.38 75 TYR A N 1
ATOM 578 C CA . TYR A 1 75 ? 8.754 -8.429 1.204 1.00 92.38 75 TYR A CA 1
ATOM 579 C C . TYR A 1 75 ? 9.192 -7.424 0.133 1.00 92.38 75 TYR A C 1
ATOM 581 O O . TYR A 1 75 ? 10.385 -7.257 -0.112 1.00 92.38 75 TYR A O 1
ATOM 589 N N . CYS A 1 76 ? 8.242 -6.678 -0.436 1.00 92.31 76 CYS A N 1
ATOM 590 C CA . CYS A 1 76 ? 8.544 -5.667 -1.444 1.00 92.31 76 CYS A CA 1
ATOM 591 C C . CYS A 1 76 ? 9.386 -4.508 -0.888 1.00 92.31 76 CYS A C 1
ATOM 593 O O . CYS A 1 76 ? 10.239 -3.979 -1.598 1.00 92.31 76 CYS A O 1
ATOM 595 N N . HIS A 1 77 ? 9.215 -4.142 0.382 1.00 91.56 77 HIS A N 1
ATOM 596 C CA . HIS A 1 77 ? 10.090 -3.184 1.061 1.00 91.56 77 HIS A CA 1
ATOM 597 C C . HIS A 1 77 ? 11.497 -3.736 1.345 1.00 91.56 77 HIS A C 1
ATOM 599 O O . HIS A 1 77 ? 12.484 -3.002 1.262 1.00 91.56 77 HIS A O 1
ATOM 605 N N . HIS A 1 78 ? 11.618 -5.037 1.620 1.00 80.50 78 HIS A N 1
ATOM 606 C CA . HIS A 1 78 ? 12.892 -5.687 1.921 1.00 80.50 78 HIS A CA 1
ATOM 607 C C . HIS A 1 78 ? 13.869 -5.681 0.737 1.00 80.50 78 HIS A C 1
ATOM 609 O O . HIS A 1 78 ? 15.075 -5.711 0.957 1.00 80.50 78 HIS A O 1
ATOM 615 N N . SER A 1 79 ? 13.388 -5.495 -0.499 1.00 64.00 79 SER A N 1
ATOM 616 C CA . SER A 1 79 ? 14.214 -5.275 -1.701 1.00 64.00 79 SER A CA 1
ATOM 617 C C . SER A 1 79 ? 15.272 -4.163 -1.548 1.00 64.00 79 SER A C 1
ATOM 619 O O . SER A 1 79 ? 16.215 -4.079 -2.337 1.00 64.00 79 SER A O 1
ATOM 621 N N . GLY A 1 80 ? 15.106 -3.259 -0.574 1.00 55.09 80 GLY A N 1
ATOM 622 C CA . GLY A 1 80 ? 16.085 -2.227 -0.236 1.00 55.09 80 GLY A CA 1
ATOM 623 C C . GLY A 1 80 ? 17.006 -2.548 0.941 1.00 55.09 80 GLY A C 1
ATOM 624 O O . GLY A 1 80 ? 18.058 -1.916 1.052 1.00 55.09 80 GLY A O 1
ATOM 625 N N . ILE A 1 81 ? 16.647 -3.467 1.842 1.00 59.66 81 ILE A N 1
ATOM 626 C CA . ILE A 1 81 ? 17.407 -3.739 3.072 1.00 59.66 81 ILE A CA 1
ATOM 627 C C . ILE A 1 81 ? 18.624 -4.574 2.682 1.00 59.66 81 ILE A C 1
ATOM 629 O O . ILE A 1 81 ? 18.576 -5.796 2.642 1.00 59.66 81 ILE A O 1
ATOM 633 N N . ARG A 1 82 ? 19.721 -3.889 2.342 1.00 56.19 82 ARG A N 1
ATOM 634 C CA . ARG A 1 82 ? 21.040 -4.517 2.287 1.00 56.19 82 ARG A CA 1
ATOM 635 C C . ARG A 1 82 ? 21.321 -5.048 3.687 1.00 56.19 82 ARG A C 1
ATOM 637 O O . ARG A 1 82 ? 21.328 -4.259 4.630 1.00 56.19 82 ARG A O 1
ATOM 644 N N . GLU A 1 83 ? 21.468 -6.363 3.800 1.00 55.50 83 GLU A N 1
ATOM 645 C CA . GLU A 1 83 ? 21.987 -7.013 5.001 1.00 55.50 83 GLU A CA 1
ATOM 646 C C . GLU A 1 83 ? 23.218 -6.220 5.474 1.00 55.50 83 GLU A C 1
ATOM 648 O O . GLU A 1 83 ? 24.119 -5.941 4.678 1.00 55.50 83 GLU A O 1
ATOM 653 N N . MET A 1 84 ? 23.176 -5.747 6.723 1.00 44.16 84 MET A N 1
ATOM 654 C CA . MET A 1 84 ? 24.339 -5.175 7.406 1.00 44.16 84 MET A CA 1
ATOM 655 C C . MET A 1 84 ? 25.221 -6.304 7.913 1.00 44.16 84 MET A C 1
ATOM 657 O O . MET A 1 84 ? 24.644 -7.252 8.494 1.00 44.16 84 MET A O 1
#

Organism: Toxocara canis (NCBI:txid6265)

Radius of gyration: 13.48 Å; Cα contacts (8 Å, |Δi|>4): 99; chains: 1; bounding box: 37×21×46 Å

Foldseek 3Di:
DPPPPPPFCQCVLVVLCVLQVQDQLLVQCVVVCLQPVVLVLHCVLSCSRRCNVNVCRGDDPSNVSSVVVVVSSSVSSCVPDDDD

InterPro domains:
  IPR002602 Domain of unknown function DB [PF01682] (3-77)